Protein AF-E8LC40-F1 (afdb_monomer_lite)

Secondary structure (DSSP, 8-state):
---TTEEEEEEETTEEEEEETTEEEEEE--TTEEEEEEEEEEEGGGTEEEEEEEETTTEEEEEEEE-HHHHHHTT--HHHHHTT--EEEE---

InterPro domains:
  IPR056141 Domain of unknown function DUF7724 [PF24849] (5-92)

Organism: NCBI:txid626939

Structure (mmCIF, N/CA/C/O backbone):
data_AF-E8LC40-F1
#
_entry.id   AF-E8LC40-F1
#
loop_
_atom_site.group_PDB
_atom_site.id
_atom_site.type_symbol
_atom_site.label_atom_id
_atom_site.label_alt_id
_atom_site.label_comp_id
_atom_site.label_asym_id
_atom_site.label_entity_id
_atom_site.label_seq_id
_atom_site.pdbx_PDB_ins_code
_atom_site.Cartn_x
_atom_site.Cartn_y
_atom_site.Cartn_z
_atom_site.occupancy
_atom_site.B_iso_or_equiv
_atom_site.auth_seq_id
_atom_site.auth_comp_id
_atom_site.auth_asym_id
_atom_site.auth_atom_id
_atom_site.pdbx_PDB_model_num
ATOM 1 N N . MET A 1 1 ? -1.139 -16.288 13.130 1.00 46.41 1 MET A N 1
ATOM 2 C CA . MET A 1 1 ? -2.090 -15.287 13.658 1.00 46.41 1 MET A CA 1
ATOM 3 C C . MET A 1 1 ? -2.169 -14.180 12.633 1.00 46.41 1 MET A C 1
ATOM 5 O O . MET A 1 1 ? -1.135 -13.604 12.327 1.00 46.41 1 MET A O 1
ATOM 9 N N . GLU A 1 2 ? -3.339 -13.957 12.039 1.00 54.75 2 GLU A N 1
ATOM 10 C CA . GLU A 1 2 ? -3.561 -12.784 11.191 1.00 54.75 2 GLU A CA 1
ATOM 11 C C . GLU A 1 2 ? -3.331 -11.543 12.049 1.00 54.75 2 GLU A C 1
ATOM 13 O O . GLU A 1 2 ? -3.978 -11.372 13.088 1.00 54.75 2 GLU A O 1
ATOM 18 N N . ASN A 1 3 ? -2.345 -10.733 11.675 1.00 65.56 3 ASN A N 1
ATOM 19 C CA . ASN A 1 3 ? -2.037 -9.537 12.431 1.00 65.56 3 ASN A CA 1
ATOM 20 C C . ASN A 1 3 ? -3.116 -8.500 12.103 1.00 65.56 3 ASN A C 1
ATOM 22 O O . ASN A 1 3 ? -3.125 -7.928 11.016 1.00 65.56 3 ASN A O 1
ATOM 26 N N . LYS A 1 4 ? -4.080 -8.318 13.013 1.00 82.69 4 LYS A N 1
ATOM 27 C CA . LYS A 1 4 ? -5.309 -7.537 12.767 1.00 82.69 4 LYS A CA 1
ATOM 28 C C . LYS A 1 4 ? -5.066 -6.041 12.527 1.00 82.69 4 LYS A C 1
ATOM 30 O O . LYS A 1 4 ? -6.006 -5.322 12.206 1.00 82.69 4 LYS A O 1
ATOM 35 N N . ASP A 1 5 ? -3.837 -5.566 12.692 1.00 92.56 5 ASP A N 1
ATOM 36 C CA . ASP A 1 5 ? -3.426 -4.175 12.498 1.00 92.56 5 ASP A CA 1
ATOM 37 C C . ASP A 1 5 ? -2.471 -3.976 11.308 1.00 92.56 5 ASP A C 1
ATOM 39 O O . ASP A 1 5 ? -1.966 -2.870 11.108 1.00 92.56 5 ASP A O 1
ATOM 43 N N . THR A 1 6 ? -2.225 -5.021 10.510 1.00 96.19 6 THR A N 1
ATOM 44 C CA . THR A 1 6 ? -1.351 -4.957 9.334 1.00 96.19 6 THR A CA 1
ATOM 45 C C . THR A 1 6 ? -2.161 -5.129 8.054 1.00 96.19 6 THR A C 1
ATOM 47 O O . THR A 1 6 ? -2.879 -6.115 7.894 1.00 96.19 6 THR A O 1
ATOM 50 N N . ALA A 1 7 ? -2.029 -4.174 7.139 1.00 97.00 7 ALA A N 1
ATOM 51 C CA . ALA A 1 7 ? -2.528 -4.279 5.775 1.00 97.00 7 ALA A CA 1
ATOM 52 C C . ALA A 1 7 ? -1.412 -4.709 4.816 1.00 97.00 7 ALA A C 1
ATOM 54 O O . ALA A 1 7 ? -0.223 -4.550 5.105 1.00 97.00 7 ALA A O 1
ATOM 55 N N . TYR A 1 8 ? -1.800 -5.236 3.659 1.00 97.75 8 TYR A N 1
ATOM 56 C CA . TYR A 1 8 ? -0.867 -5.775 2.678 1.00 97.75 8 TYR A CA 1
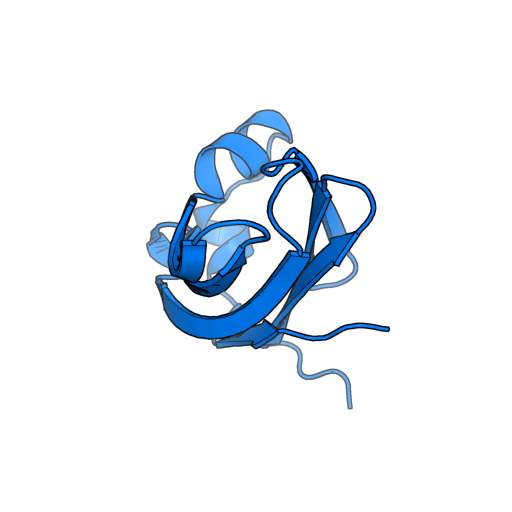ATOM 57 C C . TYR A 1 8 ? -1.023 -5.103 1.320 1.00 97.75 8 TYR A C 1
ATOM 59 O O . TYR A 1 8 ? -2.135 -4.916 0.839 1.00 97.75 8 TYR A O 1
ATOM 67 N N . LEU A 1 9 ? 0.106 -4.772 0.700 1.00 98.12 9 LEU A N 1
ATOM 68 C CA . LEU A 1 9 ? 0.195 -4.201 -0.635 1.00 98.12 9 LEU A CA 1
ATOM 69 C C . LEU A 1 9 ? 0.849 -5.206 -1.588 1.00 98.12 9 LEU A C 1
ATOM 71 O O . LEU A 1 9 ? 1.875 -5.812 -1.275 1.00 98.12 9 LEU A O 1
ATOM 75 N N . SER A 1 10 ? 0.282 -5.355 -2.776 1.00 98.00 10 SER A N 1
ATOM 76 C CA . SER A 1 10 ? 0.883 -6.107 -3.879 1.00 98.00 10 SER A CA 1
ATOM 77 C C . SER A 1 10 ? 0.468 -5.507 -5.216 1.00 98.00 10 SER A C 1
ATOM 79 O O . SER A 1 10 ? -0.382 -4.620 -5.269 1.00 98.00 10 SER A O 1
ATOM 81 N N . ASN A 1 11 ? 1.058 -5.980 -6.307 1.00 97.44 11 ASN A N 1
ATOM 82 C CA . ASN A 1 11 ? 0.576 -5.683 -7.648 1.00 97.44 11 ASN A CA 1
ATOM 83 C C . ASN A 1 11 ? 0.599 -6.931 -8.529 1.00 97.44 11 ASN A C 1
ATOM 85 O O . ASN A 1 11 ? 1.448 -7.809 -8.372 1.00 97.44 11 ASN A O 1
ATOM 89 N N . LYS A 1 12 ? -0.346 -6.989 -9.468 1.00 95.50 12 LYS A N 1
ATOM 90 C CA . LYS A 1 12 ? -0.431 -8.024 -10.496 1.00 95.50 12 LYS A CA 1
ATOM 91 C C . LYS A 1 12 ? -1.273 -7.552 -11.685 1.00 95.50 12 LYS A C 1
ATOM 93 O O . LYS A 1 12 ? -2.349 -6.975 -11.508 1.00 95.50 12 LYS A O 1
ATOM 98 N N . ASP A 1 13 ? -0.791 -7.846 -12.891 1.00 93.25 13 ASP A N 1
ATOM 99 C CA . ASP A 1 13 ? -1.476 -7.608 -14.171 1.00 93.25 13 ASP A CA 1
ATOM 100 C C . ASP A 1 13 ? -1.924 -6.145 -14.375 1.00 93.25 13 ASP A C 1
ATOM 102 O O . ASP A 1 13 ? -3.048 -5.892 -14.797 1.00 93.25 13 ASP A O 1
ATOM 106 N N . GLY A 1 14 ? -1.072 -5.172 -14.022 1.00 94.75 14 GLY A N 1
ATOM 107 C CA . GLY A 1 14 ? -1.381 -3.736 -14.157 1.00 94.75 14 GLY A CA 1
ATOM 108 C C . GLY A 1 14 ? -2.291 -3.171 -13.059 1.00 94.75 14 GLY A C 1
ATOM 109 O O . GLY A 1 14 ? -2.806 -2.057 -13.169 1.00 94.75 14 GLY A O 1
ATOM 110 N N . PHE A 1 15 ? -2.486 -3.917 -11.971 1.00 96.19 15 PHE A N 1
ATOM 111 C CA . PHE A 1 15 ? -3.252 -3.465 -10.815 1.00 96.19 15 PHE A CA 1
ATOM 112 C C . PHE A 1 15 ? -2.449 -3.559 -9.533 1.00 96.19 15 PHE A C 1
ATOM 114 O O . PHE A 1 15 ? -1.683 -4.500 -9.343 1.00 96.19 15 PHE A O 1
ATOM 121 N N . THR A 1 16 ? -2.724 -2.633 -8.629 1.00 96.94 16 THR A N 1
ATOM 122 C CA . THR A 1 16 ? -2.349 -2.701 -7.224 1.00 96.94 16 THR A CA 1
ATOM 123 C C . THR A 1 16 ? -3.490 -3.313 -6.429 1.00 96.94 16 THR A C 1
ATOM 125 O O . THR A 1 16 ? -4.655 -2.992 -6.671 1.00 96.94 16 THR A O 1
ATOM 128 N N . THR A 1 17 ? -3.150 -4.183 -5.482 1.00 97.38 17 THR A N 1
ATOM 129 C CA . THR A 1 17 ? -4.076 -4.747 -4.502 1.00 97.38 17 THR A CA 1
ATOM 130 C C . THR A 1 17 ? -3.677 -4.275 -3.109 1.00 97.38 17 THR A C 1
ATOM 132 O O . THR A 1 17 ? -2.534 -4.481 -2.693 1.00 97.38 17 THR A O 1
ATOM 135 N N . PHE A 1 18 ? -4.622 -3.668 -2.393 1.00 96.62 18 PHE A N 1
ATOM 136 C CA . PHE A 1 18 ? -4.520 -3.336 -0.975 1.00 96.62 18 PHE A CA 1
ATOM 137 C C . PHE A 1 18 ? -5.479 -4.226 -0.178 1.00 96.62 18 PHE A C 1
ATOM 139 O O . PHE A 1 18 ? -6.692 -4.162 -0.380 1.00 96.62 18 PHE A O 1
ATOM 146 N N . SER A 1 19 ? -4.941 -5.050 0.717 1.00 95.88 19 SER A N 1
ATOM 147 C CA . SER A 1 19 ? -5.690 -6.060 1.467 1.00 95.88 19 SER A CA 1
ATOM 148 C C . SER A 1 19 ? -5.704 -5.748 2.959 1.00 95.88 19 SER A C 1
ATOM 150 O O . SER A 1 19 ? -4.644 -5.630 3.579 1.00 95.88 19 SER A O 1
ATOM 152 N N . TYR A 1 20 ? -6.888 -5.662 3.565 1.00 95.00 20 TYR A N 1
ATOM 153 C CA . TYR A 1 20 ? -7.034 -5.483 5.011 1.00 95.00 20 TYR A CA 1
ATOM 154 C C . TYR A 1 20 ? -8.404 -5.945 5.511 1.00 95.00 20 TYR A C 1
ATOM 156 O O . TYR A 1 20 ? -9.427 -5.636 4.907 1.00 95.00 20 TYR A O 1
ATOM 164 N N . GLY A 1 21 ? -8.437 -6.651 6.646 1.00 92.00 21 GLY A N 1
ATOM 165 C CA . GLY A 1 21 ? -9.690 -6.976 7.340 1.00 92.00 21 GLY A CA 1
ATOM 166 C C . GLY A 1 21 ? -10.697 -7.777 6.505 1.00 92.00 21 GLY A C 1
ATOM 167 O O . GLY A 1 21 ? -11.897 -7.570 6.654 1.00 92.00 21 GLY A O 1
ATOM 168 N N . GLY A 1 22 ? -10.218 -8.650 5.612 1.00 92.06 22 GLY A N 1
ATOM 169 C CA . GLY A 1 22 ? -11.054 -9.435 4.695 1.00 92.06 22 GLY A CA 1
ATOM 170 C C . GLY A 1 22 ? -11.475 -8.706 3.412 1.00 92.06 22 GLY A C 1
ATOM 171 O O . GLY A 1 22 ? -12.182 -9.294 2.599 1.00 92.06 22 GLY A O 1
ATOM 172 N N . TYR A 1 23 ? -11.044 -7.458 3.214 1.00 93.06 23 TYR A N 1
ATOM 173 C CA . TYR A 1 23 ? -11.235 -6.720 1.967 1.00 93.06 23 TYR A CA 1
ATOM 174 C C . TYR A 1 23 ? -9.982 -6.781 1.104 1.00 93.06 23 TYR A C 1
ATOM 176 O O . TYR A 1 23 ? -8.885 -6.564 1.614 1.00 93.06 23 TYR A O 1
ATOM 184 N N . ASP A 1 24 ? -10.181 -6.979 -0.199 1.00 93.69 24 ASP A N 1
ATOM 185 C CA . ASP A 1 24 ? -9.161 -6.834 -1.234 1.00 93.69 24 ASP A CA 1
ATOM 186 C C . ASP A 1 24 ? -9.587 -5.729 -2.196 1.00 93.69 24 ASP A C 1
ATOM 188 O O . ASP A 1 24 ? -10.501 -5.892 -3.008 1.00 93.69 24 ASP A O 1
ATOM 192 N N . PHE A 1 25 ? -8.921 -4.585 -2.110 1.00 93.31 25 PHE A N 1
ATOM 193 C CA . PHE A 1 25 ? -9.185 -3.468 -2.996 1.00 93.31 25 PHE A CA 1
ATOM 194 C C . PHE A 1 25 ? -8.210 -3.461 -4.155 1.00 93.31 25 PHE A C 1
ATOM 196 O O . PHE A 1 25 ? -6.999 -3.409 -3.946 1.00 93.31 25 PHE A O 1
ATOM 203 N N . ARG A 1 26 ? -8.737 -3.474 -5.379 1.00 94.19 26 ARG A N 1
ATOM 204 C CA . ARG A 1 26 ? -7.932 -3.527 -6.596 1.00 94.19 26 ARG A CA 1
ATOM 205 C C . ARG A 1 26 ? -8.127 -2.268 -7.431 1.00 94.19 26 ARG A C 1
ATOM 207 O O . ARG A 1 26 ? -9.250 -1.935 -7.797 1.00 94.19 26 ARG A O 1
ATOM 214 N N . PHE A 1 27 ? -7.031 -1.601 -7.771 1.00 93.38 27 PHE A N 1
ATOM 215 C CA . PHE A 1 27 ? -7.036 -0.366 -8.556 1.00 93.38 27 PHE A CA 1
ATOM 216 C C . PHE A 1 27 ? -5.918 -0.371 -9.593 1.00 93.38 27 PHE A C 1
ATOM 218 O O . PHE A 1 27 ? -4.918 -1.071 -9.441 1.00 93.38 27 PHE A O 1
ATOM 225 N N . LYS A 1 28 ? -6.117 0.355 -10.698 1.00 94.25 28 LYS A N 1
ATOM 226 C CA . LYS A 1 28 ? -5.121 0.408 -11.772 1.00 94.25 28 LYS A CA 1
ATOM 227 C C . LYS A 1 28 ? -3.841 1.078 -11.281 1.00 94.25 28 LYS A C 1
ATOM 229 O O . LYS A 1 28 ? -3.894 2.065 -10.555 1.00 94.25 28 LYS A O 1
ATOM 234 N N . THR A 1 29 ? -2.714 0.555 -11.737 1.00 94.31 29 THR A N 1
ATOM 235 C CA . THR A 1 29 ? -1.386 1.150 -11.570 1.00 94.31 29 THR A CA 1
ATOM 236 C C . THR A 1 29 ? -0.707 1.260 -12.935 1.00 94.31 29 THR A C 1
ATOM 238 O O . THR A 1 29 ? -1.314 0.964 -13.964 1.00 94.31 29 THR A O 1
ATOM 241 N N . SER A 1 30 ? 0.533 1.738 -12.976 1.00 92.44 30 SER A N 1
ATOM 242 C CA . SER A 1 30 ? 1.292 1.821 -14.222 1.00 92.44 30 SER A CA 1
ATOM 243 C C . SER A 1 30 ? 1.542 0.427 -14.804 1.00 92.44 30 SER A C 1
ATOM 245 O O . SER A 1 30 ? 2.051 -0.443 -14.104 1.00 92.44 30 SER A O 1
ATOM 247 N N . ASP A 1 31 ? 1.325 0.247 -16.110 1.00 91.25 31 ASP A N 1
ATOM 248 C CA . ASP A 1 31 ? 1.698 -0.990 -16.826 1.00 91.25 31 ASP A CA 1
ATOM 249 C C . ASP A 1 31 ? 3.209 -1.277 -16.783 1.00 91.25 31 ASP A C 1
ATOM 251 O O . ASP A 1 31 ? 3.655 -2.382 -17.071 1.00 91.25 31 ASP A O 1
ATOM 255 N N . ARG A 1 32 ? 4.009 -0.268 -16.426 1.00 94.69 32 ARG A N 1
ATOM 256 C CA . ARG A 1 32 ? 5.467 -0.360 -16.307 1.00 94.69 32 ARG A CA 1
ATOM 257 C C . ARG A 1 32 ? 5.934 -0.643 -14.874 1.00 94.69 32 ARG A C 1
ATOM 259 O O . ARG A 1 32 ? 7.135 -0.816 -14.654 1.00 94.69 32 ARG A O 1
ATOM 266 N N . LEU A 1 33 ? 5.022 -0.659 -13.896 1.00 97.12 33 LEU A N 1
ATOM 267 C CA . LEU A 1 33 ? 5.332 -1.108 -12.542 1.00 97.12 33 LEU A CA 1
ATOM 268 C C . LEU A 1 33 ? 5.536 -2.626 -12.573 1.00 97.12 33 LEU A C 1
ATOM 270 O O . LEU A 1 33 ? 4.593 -3.384 -12.788 1.00 97.12 33 LEU A O 1
ATOM 274 N N . VAL A 1 34 ? 6.764 -3.067 -12.308 1.00 97.12 34 VAL A N 1
ATOM 275 C CA . VAL A 1 34 ? 7.092 -4.492 -12.210 1.00 97.12 34 VAL A CA 1
ATOM 276 C C . VAL A 1 34 ? 6.615 -5.019 -10.865 1.00 97.12 34 VAL A C 1
ATOM 278 O O . VAL A 1 34 ? 5.801 -5.940 -10.815 1.00 97.12 34 VAL A O 1
ATOM 281 N N . LYS A 1 35 ? 7.105 -4.432 -9.765 1.00 97.81 35 LYS A N 1
ATOM 282 C CA . LYS A 1 35 ? 6.689 -4.828 -8.417 1.00 97.81 35 LYS A CA 1
ATOM 283 C C . LYS A 1 35 ? 6.938 -3.772 -7.349 1.00 97.81 35 LYS A C 1
ATOM 285 O O . LYS A 1 35 ? 7.956 -3.086 -7.386 1.00 97.81 35 LYS A O 1
ATOM 290 N N . TYR A 1 36 ? 6.076 -3.710 -6.341 1.00 98.44 36 TYR A N 1
ATOM 291 C CA . TYR A 1 36 ? 6.416 -3.066 -5.069 1.00 98.44 36 TYR A CA 1
ATOM 292 C C . TYR A 1 36 ? 7.488 -3.872 -4.330 1.00 98.44 36 TYR A C 1
ATOM 294 O O . TYR A 1 36 ? 7.459 -5.106 -4.349 1.00 98.44 36 TYR A O 1
ATOM 302 N N . LEU A 1 37 ? 8.431 -3.181 -3.690 1.00 98.31 37 LEU A N 1
ATOM 303 C CA . LEU A 1 37 ? 9.549 -3.790 -2.964 1.00 98.31 37 LEU A CA 1
ATOM 304 C C . LEU A 1 37 ? 9.362 -3.675 -1.454 1.00 98.31 37 LEU A C 1
ATOM 306 O O . LEU A 1 37 ? 9.491 -4.671 -0.747 1.00 98.31 37 LEU A O 1
ATOM 310 N N . LYS A 1 38 ? 9.046 -2.475 -0.960 1.00 97.94 38 LYS A N 1
ATOM 311 C CA . LYS A 1 38 ? 8.739 -2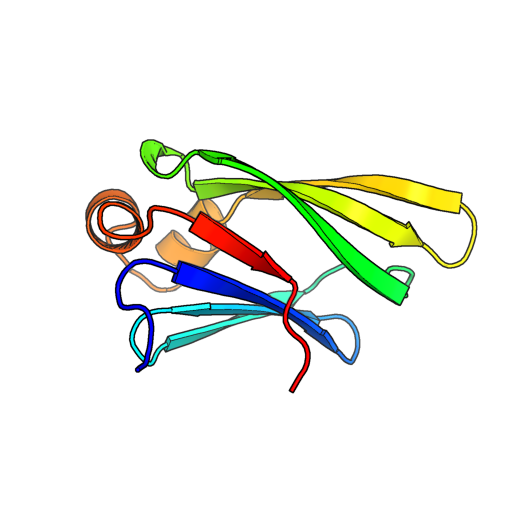.232 0.455 1.00 97.94 38 LYS A CA 1
ATOM 312 C C . LYS A 1 38 ? 7.905 -0.969 0.630 1.00 97.94 38 LYS A C 1
ATOM 314 O O . LYS A 1 38 ? 8.005 -0.040 -0.166 1.00 97.94 38 LYS A O 1
ATOM 319 N N . VAL A 1 39 ? 7.152 -0.926 1.723 1.00 98.31 39 VAL A N 1
ATOM 320 C CA . VAL A 1 39 ? 6.544 0.304 2.231 1.00 98.31 39 VAL A CA 1
ATOM 321 C C . VAL A 1 39 ? 7.586 1.040 3.065 1.00 98.31 39 VAL A C 1
ATOM 323 O O . VAL A 1 39 ? 8.186 0.448 3.965 1.00 98.31 39 VAL A O 1
ATOM 326 N N . LYS A 1 40 ? 7.821 2.309 2.743 1.00 97.81 40 LYS A N 1
ATOM 327 C CA . LYS A 1 40 ? 8.671 3.211 3.523 1.00 97.81 40 LYS A CA 1
ATOM 328 C C . LYS A 1 40 ? 7.866 3.926 4.596 1.00 97.81 40 LYS A C 1
ATOM 330 O O . LYS A 1 40 ? 8.311 3.989 5.737 1.00 97.81 40 LYS A O 1
ATOM 335 N N . GLU A 1 41 ? 6.688 4.423 4.231 1.00 97.56 41 GLU A N 1
ATOM 336 C CA . GLU A 1 41 ? 5.846 5.227 5.114 1.00 97.56 41 GLU A CA 1
ATOM 337 C C . GLU A 1 41 ? 4.372 4.863 4.939 1.00 97.56 41 GLU A C 1
ATOM 339 O O . GLU A 1 41 ? 3.924 4.518 3.843 1.00 97.56 41 GLU A O 1
ATOM 344 N N . TRP A 1 42 ? 3.635 4.939 6.047 1.00 96.75 42 TRP A N 1
ATOM 345 C CA . TRP A 1 42 ? 2.194 4.735 6.116 1.00 96.75 42 TRP A CA 1
ATOM 346 C C . TRP A 1 42 ? 1.572 5.839 6.968 1.00 96.75 42 TRP A C 1
ATOM 348 O O . TRP A 1 42 ? 1.814 5.893 8.176 1.00 96.75 42 TRP A O 1
ATOM 358 N N . ASP A 1 43 ? 0.756 6.686 6.347 1.00 93.25 43 ASP A N 1
ATOM 359 C CA . ASP A 1 43 ? -0.006 7.725 7.034 1.00 93.25 43 ASP A CA 1
ATOM 360 C C . ASP A 1 43 ? -1.494 7.350 7.058 1.00 93.25 43 ASP A C 1
ATOM 362 O O . ASP A 1 43 ? -2.258 7.637 6.131 1.00 93.25 43 ASP A O 1
ATOM 366 N N . ALA A 1 44 ? -1.905 6.659 8.127 1.00 84.00 44 ALA A N 1
ATOM 367 C CA . ALA A 1 44 ? -3.265 6.141 8.271 1.00 84.00 44 ALA A CA 1
ATOM 368 C C . ALA A 1 44 ? -4.369 7.212 8.181 1.00 84.00 44 ALA A C 1
ATOM 370 O O . ALA A 1 44 ? -5.351 6.967 7.477 1.00 84.00 44 ALA A O 1
ATOM 371 N N . PRO A 1 45 ? -4.264 8.381 8.852 1.00 83.81 45 PRO A N 1
ATOM 372 C CA . PRO A 1 45 ? -5.240 9.460 8.708 1.00 83.81 45 PRO A CA 1
ATOM 373 C C . PRO A 1 45 ? -5.531 9.892 7.267 1.00 83.81 45 PRO A C 1
ATOM 375 O O . PRO A 1 45 ? -6.678 10.245 6.984 1.00 83.81 45 PRO A O 1
ATOM 378 N N . TYR A 1 46 ? -4.528 9.860 6.385 1.00 86.50 46 TYR A N 1
ATOM 379 C CA . TYR A 1 46 ? -4.640 10.350 5.007 1.00 86.50 46 TYR A CA 1
ATOM 380 C C . TYR A 1 46 ? -4.587 9.247 3.947 1.00 86.50 46 TYR A C 1
ATOM 382 O O . TYR A 1 46 ? -4.690 9.550 2.768 1.00 86.50 46 TYR A O 1
ATOM 390 N N . GLY A 1 47 ? -4.442 7.976 4.331 1.00 91.88 47 GLY A N 1
ATOM 391 C CA . GLY A 1 47 ? -4.386 6.862 3.381 1.00 91.88 47 GLY A CA 1
ATOM 392 C C . GLY A 1 47 ? -3.205 6.927 2.416 1.00 91.88 47 GLY A C 1
ATOM 393 O O . GLY A 1 47 ? -3.282 6.352 1.331 1.00 91.88 47 GLY A O 1
ATOM 394 N N . TYR A 1 48 ? -2.136 7.620 2.807 1.00 96.00 48 TYR A N 1
ATOM 395 C CA . TYR A 1 48 ? -0.963 7.839 1.975 1.00 96.00 48 TYR A CA 1
ATOM 396 C C . TYR A 1 48 ? 0.103 6.780 2.248 1.00 96.00 48 TYR A C 1
ATOM 398 O O . TYR A 1 48 ? 0.429 6.485 3.403 1.00 96.00 48 TYR A O 1
ATOM 406 N N . ILE A 1 49 ? 0.647 6.208 1.177 1.00 97.50 49 ILE A N 1
ATOM 407 C CA . ILE A 1 49 ? 1.704 5.199 1.238 1.00 97.50 49 ILE A CA 1
ATOM 408 C C . ILE A 1 49 ? 2.882 5.668 0.393 1.00 97.50 49 ILE A C 1
ATOM 410 O O . ILE A 1 49 ? 2.722 5.945 -0.796 1.00 97.50 49 ILE A O 1
ATOM 414 N N . VAL A 1 50 ? 4.072 5.674 0.990 1.00 98.00 50 VAL A N 1
ATOM 415 C CA . VAL A 1 50 ? 5.342 5.832 0.268 1.00 98.00 50 VAL A CA 1
ATOM 416 C C . VAL A 1 50 ? 5.957 4.453 0.089 1.00 98.00 50 VAL A C 1
ATOM 418 O O . VAL A 1 50 ? 6.097 3.706 1.064 1.00 98.00 50 VAL A O 1
ATOM 421 N N . VAL A 1 51 ? 6.346 4.098 -1.132 1.00 98.31 51 VAL A N 1
ATOM 422 C CA . VAL A 1 51 ? 6.914 2.780 -1.445 1.00 98.31 51 VAL A CA 1
ATOM 423 C C . VAL A 1 51 ? 8.186 2.896 -2.266 1.00 98.31 51 VAL A C 1
ATOM 425 O O . VAL A 1 51 ? 8.288 3.749 -3.138 1.00 98.31 51 VAL A O 1
ATOM 428 N N . ASP A 1 52 ? 9.118 1.971 -2.044 1.00 98.44 52 ASP A N 1
ATOM 429 C CA . ASP A 1 52 ? 10.116 1.665 -3.068 1.00 98.44 52 ASP A CA 1
ATOM 430 C C . ASP A 1 52 ? 9.511 0.625 -4.014 1.00 98.44 52 ASP A C 1
ATOM 432 O O . ASP A 1 52 ? 8.988 -0.411 -3.576 1.00 98.44 52 ASP A O 1
ATOM 436 N N . CYS A 1 53 ? 9.592 0.878 -5.314 1.00 98.06 53 CYS A N 1
ATOM 437 C CA . CYS A 1 53 ? 9.060 0.003 -6.346 1.00 98.06 53 CYS A CA 1
ATOM 438 C C . CYS A 1 53 ? 10.057 -0.177 -7.496 1.00 98.06 53 CYS A C 1
ATOM 440 O O . CYS A 1 53 ? 10.927 0.654 -7.738 1.00 98.06 53 CYS A O 1
ATOM 442 N N . LEU A 1 54 ? 9.965 -1.313 -8.186 1.00 98.19 54 LEU A N 1
ATOM 443 C CA . LEU A 1 54 ? 10.738 -1.593 -9.388 1.00 98.19 54 LEU A CA 1
ATOM 444 C C . LEU A 1 54 ? 9.898 -1.235 -10.608 1.00 98.19 54 LEU A C 1
ATOM 446 O O . LEU A 1 54 ? 8.841 -1.826 -10.839 1.00 98.19 54 LEU A O 1
ATOM 450 N N . HIS A 1 55 ? 10.410 -0.316 -11.413 1.00 96.44 55 HIS A N 1
ATOM 451 C CA . HIS A 1 55 ? 9.841 0.080 -12.690 1.00 96.44 55 HIS A CA 1
ATOM 452 C C . HIS A 1 55 ? 10.688 -0.461 -13.838 1.00 96.44 55 HIS A C 1
ATOM 454 O O . HIS A 1 55 ? 11.916 -0.466 -13.758 1.00 96.44 55 HIS A O 1
ATOM 460 N N . GLU A 1 56 ? 10.041 -0.882 -14.923 1.00 94.12 56 GLU A N 1
ATOM 461 C CA . GLU A 1 56 ? 10.699 -1.571 -16.040 1.00 94.12 56 GLU A CA 1
ATOM 462 C C . GLU A 1 56 ? 11.862 -0.764 -16.645 1.00 94.12 56 GLU A C 1
ATOM 464 O O . GLU A 1 56 ? 12.896 -1.331 -16.988 1.00 94.12 56 GLU A O 1
ATOM 469 N N . LYS A 1 57 ? 11.717 0.565 -16.753 1.00 93.50 57 LYS A N 1
ATOM 470 C CA . LYS A 1 57 ? 12.715 1.439 -17.403 1.00 93.50 57 LYS A CA 1
ATOM 471 C C . LYS A 1 57 ? 13.519 2.305 -16.442 1.00 93.50 57 LYS A C 1
ATOM 473 O O . LYS A 1 57 ? 14.610 2.736 -16.798 1.00 93.50 57 LYS A O 1
ATOM 478 N N . LEU A 1 58 ? 12.967 2.602 -15.269 1.00 94.81 58 LEU A N 1
ATOM 479 C CA . LEU A 1 58 ? 13.587 3.517 -14.305 1.00 94.81 58 LEU A CA 1
ATOM 480 C C . LEU A 1 58 ? 14.399 2.778 -13.234 1.00 94.81 58 LEU A C 1
ATOM 482 O O . LEU A 1 58 ? 15.159 3.408 -12.507 1.00 94.81 58 LEU A O 1
ATOM 486 N N . GLY A 1 59 ? 14.267 1.451 -13.141 1.00 97.12 59 GLY A N 1
ATOM 487 C CA . GLY A 1 59 ? 14.859 0.687 -12.052 1.00 97.12 59 GLY A CA 1
ATOM 488 C C . GLY A 1 59 ? 14.088 0.897 -10.752 1.00 97.12 59 GLY A C 1
ATOM 489 O O . GLY A 1 59 ? 12.860 0.988 -10.763 1.00 97.12 59 GLY A O 1
ATOM 490 N N . VAL A 1 60 ? 14.797 0.914 -9.623 1.00 98.06 60 VAL A N 1
ATOM 491 C CA . VAL A 1 60 ? 14.176 1.120 -8.309 1.00 98.06 60 VAL A CA 1
ATOM 492 C C . VAL A 1 60 ? 13.934 2.607 -8.087 1.00 98.06 60 VAL A C 1
ATOM 494 O O . VAL A 1 60 ? 14.880 3.391 -8.106 1.00 98.06 60 VAL A O 1
ATOM 497 N N . VAL A 1 61 ? 12.676 2.975 -7.862 1.00 97.75 61 VAL A N 1
ATOM 498 C CA . VAL A 1 61 ? 12.239 4.354 -7.625 1.00 97.75 61 VAL A CA 1
ATOM 499 C C . VAL A 1 61 ? 11.308 4.423 -6.418 1.00 97.75 61 VAL A C 1
ATOM 501 O O . VAL A 1 61 ? 10.713 3.418 -6.026 1.00 97.75 61 VAL A O 1
ATOM 504 N N . GLU A 1 62 ? 11.189 5.616 -5.841 1.00 97.88 62 GLU A N 1
ATOM 505 C CA . GLU A 1 62 ? 10.158 5.926 -4.853 1.00 97.88 62 GLU A CA 1
ATOM 506 C C . GLU A 1 62 ? 8.862 6.320 -5.571 1.00 97.88 62 GLU A C 1
ATOM 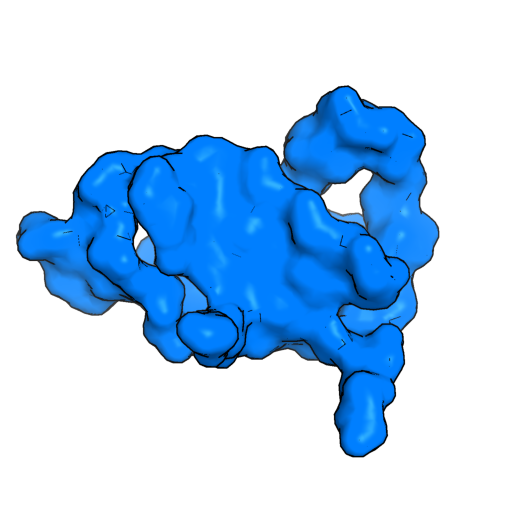508 O O . GLU A 1 62 ? 8.896 7.073 -6.547 1.00 97.88 62 GLU A O 1
ATOM 513 N N . ASP A 1 63 ? 7.733 5.804 -5.094 1.00 95.88 63 ASP A N 1
ATOM 514 C CA . ASP A 1 63 ? 6.402 6.105 -5.616 1.00 95.88 63 ASP A CA 1
ATOM 515 C C . ASP A 1 63 ? 5.405 6.327 -4.471 1.00 95.88 63 ASP A C 1
ATOM 517 O O . ASP A 1 63 ? 5.629 5.909 -3.328 1.00 95.88 63 ASP A O 1
ATOM 521 N N . TYR A 1 64 ? 4.293 6.980 -4.793 1.00 95.50 64 TYR A N 1
ATOM 522 C CA . TYR A 1 64 ? 3.298 7.438 -3.834 1.00 95.50 64 TYR A CA 1
ATOM 523 C C . TYR A 1 64 ? 1.907 6.929 -4.198 1.00 95.50 64 TYR A C 1
ATOM 525 O O . TYR A 1 64 ? 1.460 7.049 -5.338 1.00 95.50 64 TYR A O 1
ATOM 533 N N . ILE A 1 65 ? 1.195 6.387 -3.212 1.00 95.88 65 ILE A N 1
ATOM 534 C CA . ILE A 1 65 ? -0.157 5.848 -3.384 1.00 95.88 65 ILE A CA 1
ATOM 535 C C . ILE A 1 65 ? -1.111 6.609 -2.468 1.00 95.88 65 ILE A C 1
ATOM 537 O O . ILE A 1 65 ? -0.887 6.672 -1.260 1.00 95.88 65 ILE A O 1
ATOM 541 N N . ASP A 1 66 ? -2.190 7.133 -3.045 1.00 94.69 66 ASP A N 1
ATOM 542 C CA . ASP A 1 66 ? -3.308 7.734 -2.318 1.00 94.69 66 ASP A CA 1
ATOM 543 C C . ASP A 1 66 ? -4.520 6.793 -2.360 1.00 94.69 66 ASP A C 1
ATOM 545 O O . ASP A 1 66 ? -5.092 6.525 -3.421 1.00 94.69 66 ASP A O 1
ATOM 549 N N . LEU A 1 67 ? -4.897 6.263 -1.195 1.00 95.06 67 LEU A N 1
ATOM 550 C CA . LEU A 1 67 ? -6.044 5.368 -1.062 1.00 95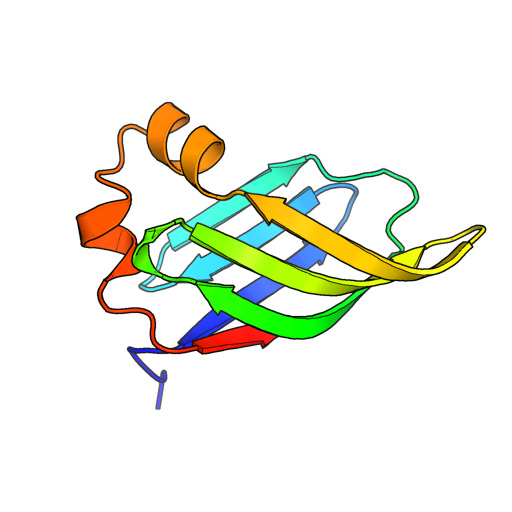.06 67 LEU A CA 1
ATOM 551 C C . LEU A 1 67 ? -7.385 6.108 -0.973 1.00 95.06 67 LEU A C 1
ATOM 553 O O . LEU A 1 67 ? -8.425 5.475 -1.176 1.00 95.06 67 LEU A O 1
ATOM 557 N N . LEU A 1 68 ? -7.407 7.410 -0.662 1.00 93.56 68 LEU A N 1
ATOM 558 C CA . LEU A 1 68 ? -8.657 8.122 -0.385 1.00 93.56 68 LEU A CA 1
ATOM 559 C C . LEU A 1 68 ? -9.612 8.135 -1.584 1.00 93.56 68 LEU A C 1
ATOM 561 O O . LEU A 1 68 ? -10.766 7.749 -1.384 1.00 93.56 68 LEU A O 1
ATOM 565 N N . PRO A 1 69 ? -9.183 8.466 -2.824 1.00 92.00 69 PRO A N 1
ATOM 566 C CA . PRO A 1 69 ? -10.087 8.458 -3.973 1.00 92.00 69 PRO A CA 1
ATOM 567 C C . PRO A 1 69 ? -10.686 7.074 -4.239 1.00 92.00 69 PRO A C 1
ATOM 569 O O . PRO A 1 69 ? -11.835 6.947 -4.653 1.00 92.00 69 PRO A O 1
ATOM 572 N N . MET A 1 70 ? -9.916 6.013 -3.993 1.00 90.62 70 MET A N 1
ATOM 573 C CA . MET A 1 70 ? -10.376 4.645 -4.203 1.00 90.62 70 MET A CA 1
ATOM 574 C C . MET A 1 70 ? -11.408 4.226 -3.147 1.00 90.62 70 MET A C 1
ATOM 576 O O . MET A 1 70 ? -12.418 3.617 -3.491 1.00 90.62 70 MET A O 1
ATOM 580 N N . LEU A 1 71 ? -11.177 4.561 -1.875 1.00 92.50 71 LEU A N 1
ATOM 581 C CA . LEU A 1 71 ? -12.117 4.270 -0.790 1.00 92.50 71 LEU A CA 1
ATOM 582 C C . LEU A 1 71 ? -13.411 5.083 -0.927 1.00 92.50 71 LEU A C 1
ATOM 584 O O . LEU A 1 71 ? -14.491 4.539 -0.699 1.00 92.50 71 LEU A O 1
ATOM 588 N N . ASP A 1 72 ? -13.313 6.346 -1.346 1.00 91.06 72 ASP A N 1
ATOM 589 C CA . ASP A 1 72 ? -14.468 7.221 -1.574 1.00 91.06 72 ASP A CA 1
ATOM 590 C C . ASP A 1 72 ? -15.357 6.704 -2.716 1.00 91.06 72 ASP A C 1
ATOM 592 O O . ASP A 1 72 ? -16.567 6.558 -2.549 1.00 91.06 72 ASP A O 1
ATOM 596 N N . ASN A 1 73 ? -14.753 6.275 -3.831 1.00 91.31 73 ASN A N 1
ATOM 597 C CA . ASN A 1 73 ? -15.475 5.649 -4.949 1.00 91.31 73 ASN A CA 1
ATOM 598 C C . ASN A 1 73 ? -16.212 4.355 -4.563 1.00 91.31 73 ASN A C 1
ATOM 600 O O . ASN A 1 73 ? -17.143 3.940 -5.253 1.00 91.31 73 ASN A O 1
ATOM 604 N N . LEU A 1 74 ? -15.794 3.702 -3.478 1.00 90.56 74 LEU A N 1
ATOM 605 C CA . LEU A 1 74 ? -16.430 2.505 -2.930 1.00 90.56 74 LEU A CA 1
ATOM 606 C C . LEU A 1 74 ? -17.369 2.820 -1.755 1.00 90.56 74 LEU A C 1
ATOM 608 O O . LEU A 1 74 ? -17.862 1.898 -1.106 1.00 90.56 74 LEU A O 1
ATOM 612 N N . TYR A 1 75 ? -17.622 4.104 -1.484 1.00 91.69 75 TYR A N 1
ATOM 613 C CA . TYR A 1 75 ? -18.466 4.604 -0.399 1.00 91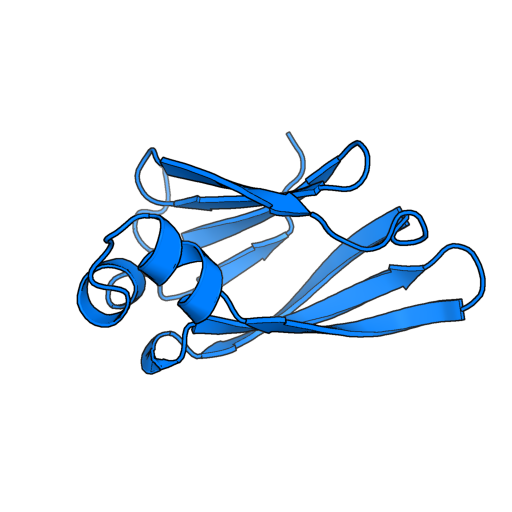.69 75 TYR A CA 1
ATOM 614 C C . TYR A 1 75 ? -17.990 4.193 1.008 1.00 91.69 75 TYR A C 1
ATOM 616 O O . TYR A 1 75 ? -18.786 4.096 1.947 1.00 91.69 75 TYR A O 1
ATOM 624 N N . PHE A 1 76 ? -16.684 3.968 1.187 1.00 91.62 76 PHE A N 1
ATOM 625 C CA . PHE A 1 76 ? -16.095 3.712 2.500 1.00 91.62 76 PHE A CA 1
ATOM 626 C C . PHE A 1 76 ? -15.879 5.013 3.272 1.00 91.62 76 PHE A C 1
ATOM 628 O O . PHE A 1 76 ? -15.383 6.009 2.753 1.00 91.62 76 PHE A O 1
ATOM 635 N N . ASN A 1 77 ? -16.122 4.976 4.585 1.00 92.69 77 ASN A N 1
ATOM 636 C CA . ASN A 1 77 ? -15.577 5.998 5.473 1.00 92.69 77 ASN A CA 1
ATOM 637 C C . ASN A 1 77 ? -14.074 5.742 5.661 1.00 92.69 77 ASN A C 1
ATOM 639 O O . ASN A 1 77 ? -13.687 4.981 6.552 1.00 92.69 77 ASN A O 1
ATOM 643 N N . ALA A 1 78 ? -13.243 6.371 4.825 1.00 92.44 78 ALA A N 1
ATOM 644 C CA . ALA A 1 78 ? -11.798 6.146 4.797 1.00 92.44 78 ALA A CA 1
ATOM 645 C C . ALA A 1 78 ? -11.152 6.298 6.181 1.00 92.44 78 ALA A C 1
ATOM 647 O O . ALA A 1 78 ? -10.453 5.401 6.638 1.00 92.44 78 ALA A O 1
ATOM 648 N N . LYS A 1 79 ? -11.480 7.364 6.921 1.00 91.19 79 LYS A N 1
ATOM 649 C CA . LYS A 1 79 ? -10.925 7.597 8.262 1.00 91.19 79 LYS A CA 1
ATOM 650 C C . LYS A 1 79 ? -11.225 6.449 9.230 1.00 91.19 79 LYS A C 1
ATOM 652 O O . LYS A 1 79 ? -10.334 6.011 9.949 1.00 91.19 79 LYS A O 1
ATOM 657 N N . LYS A 1 80 ? -12.468 5.954 9.265 1.00 92.69 80 LYS A N 1
ATOM 658 C CA . LYS A 1 80 ? -12.845 4.816 10.125 1.00 92.69 80 LYS A CA 1
ATOM 659 C C . LYS A 1 80 ? -12.193 3.515 9.669 1.00 92.69 80 LYS A C 1
ATOM 661 O O . LYS A 1 80 ? -11.791 2.723 10.513 1.00 92.69 80 LYS A O 1
ATOM 666 N N . PHE A 1 81 ? -12.116 3.301 8.359 1.00 93.25 81 PHE A N 1
ATOM 667 C CA . PHE A 1 81 ? -11.558 2.086 7.777 1.00 93.25 81 PHE A CA 1
ATOM 668 C C . PHE A 1 81 ? -10.042 1.977 7.995 1.00 93.25 81 PHE A C 1
ATOM 670 O O . PHE A 1 81 ? -9.549 0.904 8.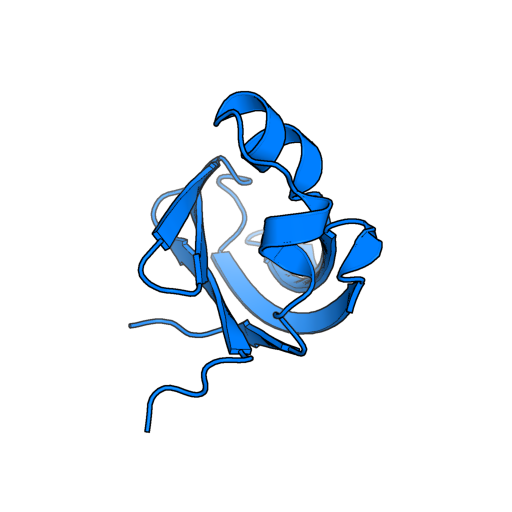326 1.00 93.25 81 PHE A O 1
ATOM 677 N N . LEU A 1 82 ? -9.321 3.092 7.854 1.00 94.69 82 LEU A N 1
ATOM 678 C CA . LEU A 1 82 ? -7.863 3.151 7.954 1.00 94.69 82 LEU A CA 1
ATOM 679 C C . LEU A 1 82 ? -7.349 3.268 9.395 1.00 94.69 82 LEU A C 1
ATOM 681 O O . LEU A 1 82 ? -6.255 2.794 9.683 1.00 94.69 82 LEU A O 1
ATOM 685 N N . ALA A 1 83 ? -8.136 3.838 10.317 1.00 93.62 83 ALA A N 1
ATOM 686 C CA . ALA A 1 83 ? -7.761 4.019 11.725 1.00 93.62 83 ALA A CA 1
ATOM 687 C C . ALA A 1 83 ? -7.164 2.783 12.441 1.00 93.62 83 ALA A C 1
ATOM 689 O O . ALA A 1 83 ? -6.228 2.966 13.221 1.00 93.62 83 ALA A O 1
ATOM 690 N N . PRO A 1 84 ? -7.661 1.543 12.246 1.00 94.31 84 PRO A N 1
ATOM 691 C CA . PRO A 1 84 ? -7.085 0.372 12.909 1.00 94.31 84 PRO A CA 1
ATOM 692 C C . PRO A 1 84 ? -5.791 -0.154 12.256 1.00 94.31 84 PRO A C 1
ATOM 694 O O . PRO A 1 84 ? -5.123 -1.001 12.852 1.00 94.31 84 PRO A O 1
ATOM 697 N N . ILE A 1 85 ? -5.417 0.327 11.064 1.00 95.81 85 ILE A N 1
ATOM 698 C CA . ILE A 1 85 ? -4.226 -0.117 10.332 1.00 95.81 85 ILE A CA 1
ATOM 699 C C . ILE A 1 85 ? -3.003 0.622 10.876 1.00 95.81 85 ILE A C 1
ATOM 701 O O . ILE A 1 85 ? -2.832 1.821 10.660 1.00 95.81 85 ILE A O 1
ATOM 705 N N . LYS A 1 86 ? -2.115 -0.100 11.556 1.00 95.00 86 LYS A N 1
ATOM 706 C CA . LYS A 1 86 ? -0.873 0.455 12.118 1.00 95.00 86 LYS A CA 1
ATOM 707 C C . LYS A 1 86 ? 0.321 0.307 11.189 1.00 95.00 86 LYS A C 1
ATOM 709 O O . LYS A 1 86 ? 1.303 1.026 11.341 1.00 95.00 86 LYS A O 1
ATOM 714 N N . LYS A 1 87 ? 0.260 -0.645 10.260 1.00 95.81 87 LYS A N 1
ATOM 715 C CA . LYS A 1 87 ? 1.355 -0.951 9.345 1.00 95.81 87 LYS A CA 1
ATOM 716 C C . LYS A 1 87 ? 0.815 -1.404 7.998 1.00 95.81 87 LYS A C 1
ATOM 718 O O . LYS A 1 87 ? -0.186 -2.114 7.940 1.00 95.81 87 LYS A O 1
ATOM 723 N N . VAL A 1 88 ? 1.529 -1.050 6.938 1.00 97.56 88 VAL A N 1
ATOM 724 C CA . VAL A 1 88 ? 1.348 -1.638 5.611 1.00 97.56 88 VAL A CA 1
ATOM 725 C C . VAL A 1 88 ? 2.641 -2.345 5.227 1.00 97.56 88 VAL A C 1
ATOM 727 O O . VAL A 1 88 ? 3.731 -1.815 5.438 1.00 97.56 88 VAL A O 1
ATOM 730 N N . GLU A 1 89 ? 2.530 -3.551 4.683 1.00 97.69 89 GLU A N 1
ATOM 731 C CA . GLU A 1 89 ? 3.667 -4.341 4.214 1.00 97.69 89 GLU A CA 1
ATOM 732 C C . GLU A 1 89 ? 3.461 -4.789 2.775 1.00 97.69 89 GLU A C 1
ATOM 734 O O . GLU A 1 89 ? 2.345 -5.087 2.357 1.00 97.69 89 GLU A O 1
ATOM 739 N N . VAL A 1 90 ? 4.550 -4.899 2.018 1.00 98.06 90 VAL A N 1
ATOM 740 C CA . VAL A 1 90 ? 4.487 -5.559 0.715 1.00 98.06 90 VAL A CA 1
ATOM 741 C C . VAL A 1 90 ? 4.423 -7.070 0.935 1.00 98.06 90 VAL A C 1
ATOM 743 O O . VAL A 1 90 ? 5.307 -7.634 1.578 1.00 98.06 90 VAL A O 1
ATOM 746 N N . ARG A 1 91 ? 3.398 -7.733 0.389 1.00 97.25 91 ARG A N 1
ATOM 747 C CA . ARG A 1 91 ? 3.243 -9.193 0.469 1.00 97.25 91 ARG A CA 1
ATOM 748 C C . ARG A 1 91 ? 2.635 -9.745 -0.812 1.00 97.25 91 ARG A C 1
ATOM 750 O O . ARG A 1 91 ? 1.492 -9.441 -1.132 1.00 97.25 91 ARG A O 1
ATOM 757 N N . TYR A 1 92 ? 3.376 -10.616 -1.485 1.00 93.81 92 TYR A N 1
ATOM 758 C CA . TYR A 1 92 ? 2.866 -11.420 -2.594 1.00 93.81 92 TYR A CA 1
ATOM 759 C C . TYR A 1 92 ? 2.422 -12.779 -2.049 1.00 93.81 92 TYR A C 1
ATOM 761 O O . TYR A 1 92 ? 3.112 -13.350 -1.201 1.00 93.81 92 TYR A O 1
ATOM 769 N N . GLY A 1 93 ? 1.244 -13.231 -2.482 1.00 76.38 93 GLY A N 1
ATOM 770 C CA . GLY A 1 93 ? 0.750 -14.589 -2.241 1.00 76.38 93 GLY A CA 1
ATOM 771 C C . GLY A 1 93 ? 1.287 -15.581 -3.260 1.00 76.38 93 GLY A C 1
ATOM 772 O O . GLY A 1 93 ? 1.686 -15.132 -4.360 1.00 76.38 93 GLY A O 1
#

Radius of gyration: 12.73 Å; chains: 1; bounding box: 33×26×31 Å

Sequence (93 aa):
MENKDTAYLSNKDGFTTFSYGGYDFRFKTSDRLVKYLKVKEWDAPYGYIVVDCLHEKLGVVEDYIDLLPMLDNLYFNAKKFLAPIKKVEVRYG

Foldseek 3Di:
DPPQQEWEWWDDDQWIWIDHDNDTQIDGDDPQFPIWDWWPDADLQFQKTWTFTQGNPPGTDIDIDGCVVSCVVVVHPSNVVSVSHPYYTYDDD

pLDDT: mean 93.24, std 7.93, range [46.41, 98.44]